Protein AF-A0A955P4F1-F1 (afdb_monomer)

Foldseek 3Di:
DDDDDDDDPVVVVVVVVVVVVVCVVVVVVVVVVVVVVVVVVVVVVVVVVVVLQVVLCVLVVNDGQDLPDFDQPCPDPDSDDTDRDSVSSVDDSVQVPQPCVVLDDCPPQVFDADSNPSHGPGHNDPPDD

Secondary structure (DSSP, 8-state):
----PPPPHHHHHHHHHHHHHHHHHHHHHHHHHHHHHHHHHHHHHHHHHHHHHHHHHHHTTTPPPP--EEEE---TTS---EEEE-GGGTS-HHHHSSTTTTT--TTTSS-EE-TTT--EEE-------

pLDDT: mean 72.53, std 18.14, range [35.94, 98.12]

Structure (mmCIF, N/CA/C/O backbone):
data_AF-A0A955P4F1-F1
#
_entry.id   AF-A0A955P4F1-F1
#
loop_
_atom_site.group_PDB
_atom_site.id
_atom_site.type_symbol
_atom_site.label_atom_id
_atom_site.label_alt_id
_atom_site.label_comp_id
_atom_site.label_asym_id
_atom_site.label_entity_id
_atom_site.label_seq_id
_atom_site.pdbx_PDB_ins_code
_atom_site.Cartn_x
_atom_site.Cartn_y
_atom_site.Cartn_z
_atom_site.occupancy
_atom_site.B_iso_or_equiv
_atom_site.auth_seq_id
_atom_site.auth_comp_id
_atom_site.auth_asym_id
_atom_site.auth_atom_id
_atom_site.pdbx_PDB_model_num
ATOM 1 N N . MET A 1 1 ? -52.146 15.880 23.441 1.00 53.91 1 MET A N 1
ATOM 2 C CA . MET A 1 1 ? -50.933 16.583 23.917 1.00 53.91 1 MET A CA 1
ATOM 3 C C . MET A 1 1 ? -49.909 15.525 24.334 1.00 53.91 1 MET A C 1
ATOM 5 O O . MET A 1 1 ? -50.035 14.968 25.415 1.00 53.91 1 MET A O 1
ATOM 9 N N . GLY A 1 2 ? -48.992 15.122 23.449 1.00 62.09 2 GLY A N 1
ATOM 10 C CA . GLY A 1 2 ? -48.033 14.046 23.743 1.00 62.09 2 GLY A CA 1
ATOM 11 C C . GLY A 1 2 ? -46.845 14.562 24.558 1.00 62.09 2 GLY A C 1
ATOM 12 O O . GLY A 1 2 ? -46.200 15.522 24.140 1.00 62.09 2 GLY A O 1
ATOM 13 N N . LYS A 1 3 ? -46.556 13.951 25.715 1.00 63.12 3 LYS A N 1
ATOM 14 C CA . LYS A 1 3 ? -45.334 14.225 26.491 1.00 63.12 3 LYS A CA 1
ATOM 15 C C . LYS A 1 3 ? -44.123 13.867 25.629 1.00 63.12 3 LYS A C 1
ATOM 17 O O . LYS A 1 3 ? -43.931 12.704 25.291 1.00 63.12 3 LYS A O 1
ATOM 22 N N . LYS A 1 4 ? -43.313 14.866 25.276 1.00 68.75 4 LYS A N 1
ATOM 23 C CA . LYS A 1 4 ? -41.996 14.636 24.678 1.00 68.75 4 LYS A CA 1
ATOM 24 C C . LYS A 1 4 ? -41.094 14.052 25.768 1.00 68.75 4 LYS A C 1
ATOM 26 O O . LYS A 1 4 ? -40.836 14.722 26.764 1.00 68.75 4 LYS A O 1
ATOM 31 N N . SER A 1 5 ? -40.680 12.798 25.602 1.00 75.12 5 SER A N 1
ATOM 32 C CA . SER A 1 5 ? -39.620 12.190 26.409 1.00 75.12 5 SER A CA 1
ATOM 33 C C . SER A 1 5 ? -38.289 12.825 26.006 1.00 75.12 5 SER A C 1
ATOM 35 O O . SER A 1 5 ? -37.977 12.872 24.816 1.00 75.12 5 SER A O 1
ATOM 37 N N . GLY A 1 6 ? -37.551 13.371 26.970 1.00 78.44 6 GLY A N 1
ATOM 38 C CA . GLY A 1 6 ? -36.190 13.865 26.767 1.00 78.44 6 GLY A CA 1
ATOM 39 C C . GLY A 1 6 ? -35.184 12.759 27.069 1.00 78.44 6 GLY A C 1
ATOM 40 O O . GLY A 1 6 ? -35.379 12.002 28.015 1.00 78.44 6 GLY A O 1
ATOM 41 N N . PHE A 1 7 ? -34.124 12.671 26.267 1.00 79.56 7 PHE A N 1
ATOM 42 C CA . PHE A 1 7 ? -33.029 11.725 26.480 1.00 79.56 7 PHE A CA 1
ATOM 43 C C . PHE A 1 7 ? -32.275 12.086 27.764 1.00 79.56 7 PHE A C 1
ATOM 45 O O . PHE A 1 7 ? -31.988 13.266 28.000 1.00 79.56 7 PHE A O 1
ATOM 52 N N . THR A 1 8 ? -31.955 11.104 28.602 1.00 90.31 8 THR A N 1
ATOM 53 C CA . THR A 1 8 ? -31.184 11.367 29.820 1.00 90.31 8 THR A CA 1
ATOM 54 C C . THR A 1 8 ? -29.687 11.438 29.500 1.00 90.31 8 THR A C 1
ATOM 56 O O . THR A 1 8 ? -29.175 10.735 28.629 1.00 90.31 8 THR A O 1
ATOM 59 N N . LEU A 1 9 ? -28.945 12.281 30.225 1.00 90.88 9 LEU A N 1
ATOM 60 C CA . LEU A 1 9 ? -27.484 12.361 30.082 1.00 90.88 9 LEU A CA 1
ATOM 61 C C . LEU A 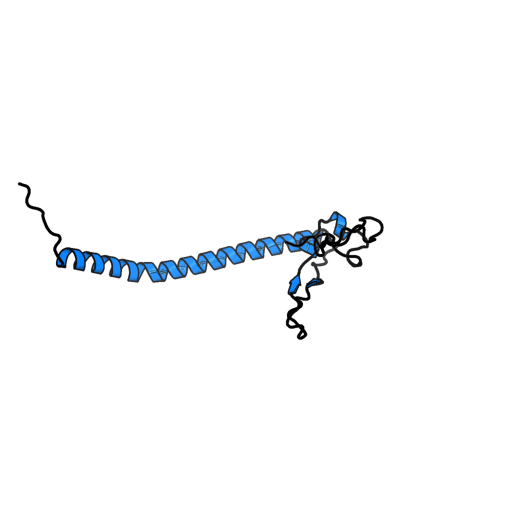1 9 ? -26.801 11.023 30.400 1.00 90.88 9 LEU A C 1
ATOM 63 O O . LEU A 1 9 ? -25.785 10.697 29.795 1.00 90.88 9 LEU A O 1
ATOM 67 N N . ILE A 1 10 ? -27.367 10.241 31.324 1.00 93.31 10 ILE A N 1
ATOM 68 C CA . ILE A 1 10 ? -26.812 8.946 31.722 1.00 93.31 10 ILE A CA 1
ATOM 69 C C . ILE A 1 10 ? -26.986 7.880 30.636 1.00 93.31 10 ILE A C 1
ATOM 71 O O . ILE A 1 10 ? -26.064 7.098 30.415 1.00 93.31 10 ILE A O 1
ATOM 75 N N . GLU A 1 11 ? -28.108 7.887 29.908 1.00 91.50 11 GLU A N 1
ATOM 76 C CA . GLU A 1 11 ? -28.293 7.010 28.746 1.00 91.50 11 GLU A CA 1
ATOM 77 C C . GLU A 1 11 ? -27.229 7.294 27.686 1.00 91.50 11 GLU A C 1
ATOM 79 O O . GLU A 1 11 ? -26.610 6.366 27.170 1.00 91.50 11 GLU A O 1
ATOM 84 N N . LEU A 1 12 ? -26.941 8.570 27.412 1.00 92.12 12 LEU A N 1
ATOM 85 C CA . LEU A 1 12 ? -25.903 8.930 26.447 1.00 92.12 12 LEU A CA 1
ATOM 86 C C . LEU A 1 12 ? -24.501 8.546 26.944 1.00 92.12 12 LEU A C 1
ATOM 88 O O . LEU A 1 12 ? -23.682 8.056 26.166 1.00 92.12 12 LEU A O 1
ATOM 92 N N . LEU A 1 13 ? -24.235 8.730 28.2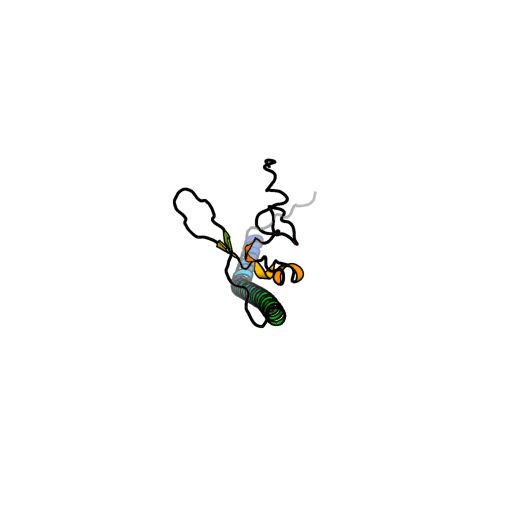40 1.00 94.50 13 LEU A N 1
ATOM 93 C CA . LEU A 1 13 ? -22.947 8.428 28.865 1.00 94.50 13 LEU A CA 1
ATOM 94 C C . LEU A 1 13 ? -22.594 6.934 28.781 1.00 94.50 13 LEU A C 1
ATOM 96 O O . LEU A 1 13 ? -21.462 6.575 28.461 1.00 94.50 13 LEU A O 1
ATOM 100 N N . ILE A 1 14 ? -23.559 6.054 29.051 1.00 95.00 14 ILE A N 1
ATOM 101 C CA . ILE A 1 14 ? -23.326 4.604 29.007 1.00 95.00 14 ILE A CA 1
ATOM 102 C C . ILE A 1 14 ? -23.065 4.149 27.566 1.00 95.00 14 ILE A C 1
ATOM 104 O O . ILE A 1 14 ? -22.199 3.306 27.331 1.00 95.00 14 ILE A O 1
ATOM 108 N N . VAL A 1 15 ? -23.748 4.747 26.587 1.00 95.44 15 VAL A N 1
ATOM 109 C CA . VAL A 1 15 ? -23.557 4.419 25.168 1.00 95.44 15 VAL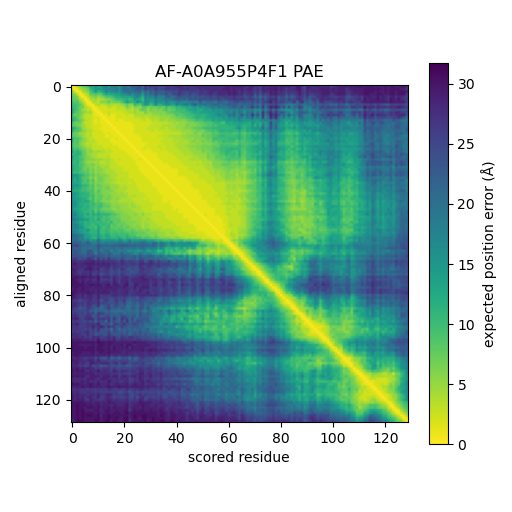 A CA 1
ATOM 110 C C . VAL A 1 15 ? -22.138 4.749 24.708 1.00 95.44 15 VAL A C 1
ATOM 112 O O . VAL A 1 15 ? -21.471 3.890 24.128 1.00 95.44 15 VAL A O 1
ATOM 115 N N . ILE A 1 16 ? -21.638 5.953 25.005 1.00 96.81 16 ILE A N 1
ATOM 116 C CA . ILE A 1 16 ? -20.264 6.318 24.630 1.00 96.81 16 ILE A CA 1
ATOM 117 C C . ILE A 1 16 ? -19.231 5.456 25.364 1.00 96.81 16 ILE A C 1
ATOM 119 O O . ILE A 1 16 ? -18.231 5.075 24.761 1.00 96.81 16 ILE A O 1
ATOM 123 N N . ALA A 1 17 ? -19.490 5.079 26.622 1.00 97.00 17 ALA A N 1
ATOM 124 C CA . ALA A 1 17 ? -18.597 4.208 27.380 1.00 97.00 17 ALA A CA 1
ATOM 125 C C . ALA A 1 17 ? -18.441 2.837 26.704 1.00 97.00 17 ALA A C 1
ATOM 127 O O . ALA A 1 17 ? -17.321 2.357 26.531 1.00 97.00 17 ALA A O 1
ATOM 128 N N . ILE A 1 18 ? -19.544 2.236 26.249 1.00 97.06 18 ILE A N 1
ATOM 129 C CA . ILE A 1 18 ? -19.513 0.942 25.555 1.00 97.06 18 ILE A CA 1
ATOM 130 C C . ILE A 1 18 ? -18.802 1.063 24.199 1.00 97.06 18 ILE A C 1
ATOM 132 O O . ILE A 1 18 ? -17.957 0.226 23.883 1.00 97.06 18 ILE A O 1
ATOM 136 N N . ILE A 1 19 ? -19.073 2.117 23.417 1.00 97.44 19 ILE A N 1
ATOM 137 C CA . ILE A 1 19 ? -18.401 2.346 22.123 1.00 97.44 19 ILE A CA 1
ATOM 138 C C . ILE A 1 19 ? -16.881 2.448 22.306 1.00 97.44 19 ILE A C 1
ATOM 140 O O . ILE A 1 19 ? -16.128 1.838 21.546 1.00 97.44 19 ILE A O 1
ATOM 144 N N . LEU A 1 20 ? -16.419 3.172 23.329 1.00 97.81 20 LEU A N 1
ATOM 145 C CA . LEU A 1 20 ? -14.989 3.325 23.604 1.00 97.81 20 LEU A CA 1
ATOM 146 C C . LEU A 1 20 ? -14.321 1.997 23.984 1.00 97.81 20 LEU A C 1
ATOM 148 O O . LEU A 1 20 ? -13.208 1.737 23.529 1.00 97.81 20 LEU A O 1
ATOM 152 N N . ILE A 1 21 ? -15.000 1.132 24.745 1.00 97.50 21 ILE A N 1
ATOM 153 C CA . ILE A 1 21 ? -14.493 -0.211 25.076 1.00 97.50 21 ILE A CA 1
ATOM 154 C C . ILE A 1 21 ? -14.341 -1.058 23.806 1.00 97.50 21 ILE A C 1
ATOM 156 O O . ILE A 1 21 ? -13.311 -1.705 23.613 1.00 97.50 21 ILE A O 1
ATOM 160 N N . LEU A 1 22 ? -15.335 -1.025 22.912 1.00 98.12 22 LEU A N 1
ATOM 161 C CA . LEU A 1 22 ? -15.275 -1.763 21.648 1.00 98.12 22 LEU A CA 1
ATOM 162 C C . LEU A 1 22 ? -14.133 -1.264 20.755 1.00 98.12 22 LEU A C 1
ATOM 164 O O . LEU A 1 22 ? -13.372 -2.075 20.228 1.00 98.12 22 LEU A O 1
ATOM 168 N N . ILE A 1 23 ? -13.970 0.057 20.620 1.00 98.00 23 ILE A N 1
ATOM 169 C CA . ILE A 1 23 ? -12.885 0.653 19.826 1.00 98.00 23 ILE A CA 1
ATOM 170 C C . ILE A 1 23 ? -11.519 0.307 20.422 1.00 98.00 23 ILE A C 1
ATOM 172 O O . ILE A 1 23 ? -10.610 -0.027 19.667 1.00 98.00 23 ILE A O 1
ATOM 176 N N . ALA A 1 24 ? -11.368 0.336 21.749 1.00 97.25 24 ALA A N 1
ATOM 177 C CA . ALA A 1 24 ? -10.100 0.022 22.406 1.00 97.25 24 ALA A CA 1
ATOM 178 C C . ALA A 1 24 ? -9.578 -1.383 22.052 1.00 97.25 24 ALA A C 1
ATOM 180 O O . ALA A 1 24 ? -8.370 -1.567 21.914 1.00 97.25 24 ALA A O 1
ATOM 181 N N . ILE A 1 25 ? -10.476 -2.356 21.855 1.00 97.31 25 ILE A N 1
ATOM 182 C CA . ILE A 1 25 ? -10.120 -3.730 21.467 1.00 97.31 25 ILE A CA 1
ATOM 183 C C . ILE A 1 25 ? -10.012 -3.868 19.941 1.00 97.31 25 ILE A C 1
ATOM 185 O O . ILE A 1 25 ? -9.105 -4.525 19.433 1.00 97.31 25 ILE A O 1
ATOM 189 N N . ALA A 1 26 ? -10.926 -3.247 19.192 1.00 97.69 26 ALA A N 1
ATOM 190 C CA . ALA A 1 26 ? -11.004 -3.408 17.742 1.00 97.69 26 ALA A CA 1
ATOM 191 C C . ALA A 1 26 ? -9.897 -2.655 16.988 1.00 97.69 26 ALA A C 1
ATOM 193 O O . ALA A 1 26 ? -9.359 -3.169 16.007 1.00 97.69 26 ALA A O 1
ATOM 194 N N . LEU A 1 27 ? -9.545 -1.448 17.434 1.00 97.06 27 LEU A N 1
ATOM 195 C CA . LEU A 1 27 ? -8.603 -0.570 16.746 1.00 97.06 27 LEU A CA 1
ATOM 196 C C . LEU A 1 27 ? -7.186 -1.156 16.595 1.00 97.06 27 LEU A C 1
ATOM 198 O O . LEU A 1 27 ? -6.683 -1.116 15.472 1.00 97.06 27 LEU A O 1
ATOM 202 N N . PRO A 1 28 ? -6.529 -1.722 17.631 1.00 95.00 28 PRO A N 1
ATOM 203 C CA . PRO A 1 28 ? -5.184 -2.277 17.460 1.00 95.00 28 PRO A CA 1
ATOM 204 C C . PRO A 1 28 ? -5.163 -3.424 16.441 1.00 95.00 28 PRO A C 1
ATOM 206 O O . PRO A 1 28 ? -4.319 -3.433 15.545 1.00 95.00 28 PRO A O 1
ATOM 209 N N . ASN A 1 29 ? -6.145 -4.329 16.506 1.00 97.56 29 ASN A N 1
ATOM 210 C CA . ASN A 1 29 ? -6.275 -5.432 15.554 1.00 97.56 29 ASN A CA 1
ATOM 211 C C . ASN A 1 29 ? -6.560 -4.930 14.126 1.00 97.56 29 ASN A C 1
ATOM 213 O O . ASN A 1 29 ? -6.002 -5.439 13.156 1.00 97.56 29 ASN A O 1
ATOM 217 N N . PHE A 1 30 ? -7.392 -3.895 13.983 1.00 96.94 30 PHE A N 1
ATOM 218 C CA . PHE A 1 30 ? -7.677 -3.280 12.687 1.00 96.94 30 PHE A CA 1
ATOM 219 C C . PHE A 1 30 ? -6.430 -2.646 12.052 1.00 96.94 30 PHE A C 1
ATOM 221 O O . PHE A 1 30 ? -6.192 -2.814 10.855 1.00 96.94 30 PHE A O 1
ATOM 228 N N . LEU A 1 31 ? -5.613 -1.945 12.843 1.00 97.50 31 LEU A N 1
ATOM 229 C CA . LEU A 1 31 ? -4.368 -1.343 12.359 1.00 97.50 31 LEU A CA 1
ATOM 230 C C . LEU A 1 31 ? -3.370 -2.409 11.898 1.00 97.50 31 LEU A C 1
ATOM 232 O O . LEU A 1 31 ? -2.765 -2.262 10.834 1.00 97.50 31 LEU A O 1
ATOM 236 N N . GLU A 1 32 ? -3.238 -3.500 12.651 1.00 97.12 32 GLU A N 1
ATOM 237 C CA . GLU A 1 32 ? -2.379 -4.620 12.270 1.00 97.12 32 GLU A CA 1
ATOM 238 C C . GLU A 1 32 ? -2.866 -5.297 10.981 1.00 97.12 32 GLU A C 1
ATOM 240 O O . GLU A 1 32 ? -2.078 -5.517 10.058 1.00 97.12 32 GLU A O 1
ATOM 245 N N . ALA A 1 33 ? -4.170 -5.565 10.871 1.00 97.19 33 ALA A N 1
ATOM 246 C CA . ALA A 1 33 ? -4.769 -6.137 9.668 1.00 97.19 33 ALA A CA 1
ATOM 247 C C . ALA A 1 33 ? -4.545 -5.245 8.437 1.00 97.19 33 ALA A C 1
ATOM 249 O O . ALA A 1 33 ? -4.198 -5.745 7.365 1.00 97.19 33 ALA A O 1
ATOM 250 N N . ARG A 1 34 ? -4.670 -3.921 8.593 1.00 97.56 34 ARG A N 1
ATOM 251 C CA . ARG A 1 34 ? -4.398 -2.955 7.522 1.00 97.56 34 ARG A CA 1
ATOM 252 C C . ARG A 1 34 ? -2.938 -2.993 7.078 1.00 97.56 34 ARG A C 1
ATOM 254 O O . ARG A 1 34 ? -2.682 -3.027 5.878 1.00 97.56 34 ARG A O 1
ATOM 261 N N . LEU A 1 35 ? -1.990 -3.016 8.017 1.00 97.88 35 LEU A N 1
ATOM 262 C CA . LEU A 1 35 ? -0.566 -3.122 7.684 1.00 97.88 35 LEU A CA 1
ATOM 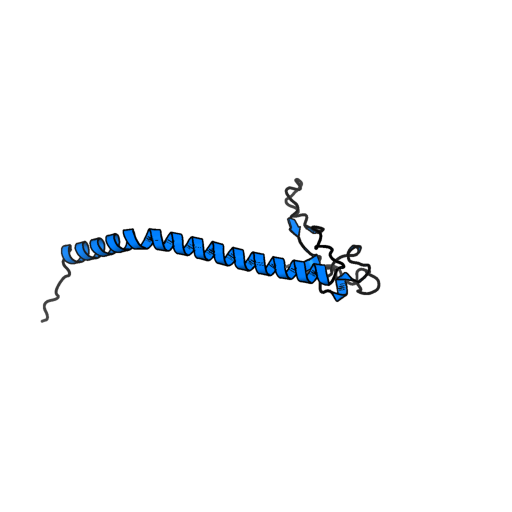263 C C . LEU A 1 35 ? -0.259 -4.434 6.957 1.00 97.88 35 LEU A C 1
ATOM 265 O O . LEU A 1 35 ? 0.420 -4.413 5.933 1.00 97.88 35 LEU A O 1
ATOM 269 N N . ARG A 1 36 ? -0.802 -5.560 7.435 1.00 97.19 36 ARG A N 1
ATOM 270 C CA . ARG A 1 36 ? -0.660 -6.864 6.769 1.00 97.19 36 ARG A CA 1
ATOM 271 C C . ARG A 1 36 ? -1.211 -6.823 5.343 1.00 97.19 36 ARG A C 1
ATOM 273 O O . ARG A 1 36 ? -0.518 -7.259 4.432 1.00 97.19 36 ARG A O 1
ATOM 280 N N . ALA A 1 37 ? -2.390 -6.236 5.136 1.00 97.12 37 ALA A N 1
ATOM 281 C CA . ALA A 1 37 ? -2.979 -6.080 3.806 1.00 97.12 37 ALA A CA 1
ATOM 282 C C . ALA A 1 37 ? -2.086 -5.250 2.868 1.00 97.12 37 ALA A C 1
ATOM 284 O O . ALA A 1 37 ? -1.843 -5.663 1.737 1.00 97.12 37 ALA A O 1
ATOM 285 N N . THR A 1 38 ? -1.539 -4.126 3.344 1.00 97.62 38 THR A N 1
ATOM 286 C CA . THR A 1 38 ? -0.596 -3.304 2.567 1.00 97.62 38 THR A CA 1
ATOM 287 C C . THR A 1 38 ? 0.674 -4.075 2.211 1.00 97.62 38 THR A C 1
ATOM 289 O O . THR A 1 38 ? 1.119 -4.028 1.067 1.00 97.62 38 THR A O 1
ATOM 292 N N . VAL A 1 39 ? 1.244 -4.828 3.154 1.00 97.56 39 VAL A N 1
ATOM 293 C CA . VAL A 1 39 ? 2.428 -5.662 2.898 1.00 97.56 39 VAL A CA 1
ATOM 294 C C . VAL A 1 39 ? 2.121 -6.730 1.847 1.00 97.56 39 VAL A C 1
ATOM 296 O O . VAL A 1 39 ? 2.896 -6.896 0.909 1.00 97.56 39 VAL A O 1
ATOM 299 N N . THR A 1 40 ? 0.988 -7.425 1.961 1.00 97.44 40 THR A N 1
ATOM 300 C CA . THR A 1 40 ? 0.559 -8.433 0.981 1.00 97.44 40 THR A CA 1
ATOM 301 C C . THR A 1 40 ? 0.339 -7.827 -0.404 1.00 97.44 40 THR A C 1
ATOM 303 O O . THR A 1 40 ? 0.756 -8.422 -1.396 1.00 97.44 40 THR A O 1
ATOM 306 N N . GLN A 1 41 ? -0.263 -6.639 -0.483 1.00 96.62 41 GLN A N 1
ATOM 307 C CA . GLN A 1 41 ? -0.447 -5.927 -1.745 1.00 96.62 41 GLN A CA 1
ATOM 308 C C . GLN A 1 41 ? 0.901 -5.616 -2.407 1.00 96.62 41 GLN A C 1
ATOM 310 O O . GLN A 1 41 ? 1.121 -6.000 -3.553 1.00 96.62 41 GLN A O 1
ATOM 315 N N . VAL A 1 42 ? 1.829 -4.996 -1.674 1.00 95.31 42 VAL A N 1
ATOM 316 C CA . VAL A 1 42 ? 3.159 -4.655 -2.204 1.00 95.31 42 VAL A CA 1
ATOM 317 C C . VAL A 1 42 ? 3.933 -5.914 -2.608 1.00 95.31 42 VAL A C 1
ATOM 319 O O . VAL A 1 42 ? 4.598 -5.930 -3.639 1.00 95.31 42 VAL A O 1
ATOM 322 N N . GLN A 1 43 ? 3.822 -7.005 -1.846 1.00 95.75 43 GLN A N 1
ATOM 323 C CA . GLN A 1 43 ? 4.423 -8.288 -2.229 1.00 95.75 43 GLN A CA 1
ATOM 324 C C . GLN A 1 43 ? 3.863 -8.824 -3.554 1.00 95.75 43 GLN A C 1
ATOM 326 O O . GLN A 1 43 ? 4.626 -9.350 -4.368 1.00 95.75 43 GLN A O 1
ATOM 331 N N . ALA A 1 44 ? 2.555 -8.690 -3.789 1.00 94.50 44 ALA A N 1
ATOM 332 C CA . ALA A 1 44 ? 1.937 -9.079 -5.053 1.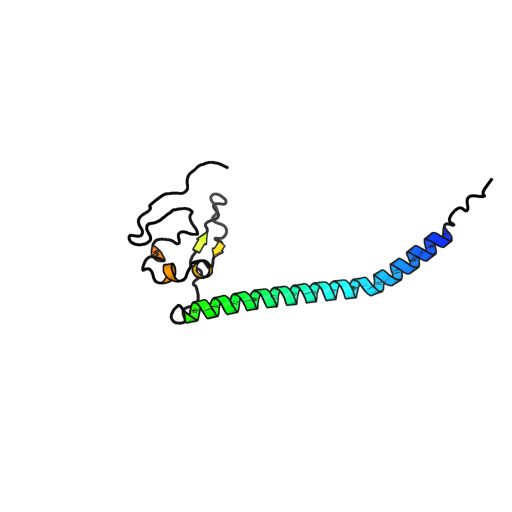00 94.50 44 ALA A CA 1
ATOM 333 C C . ALA A 1 44 ? 2.408 -8.184 -6.210 1.00 94.50 44 ALA A C 1
ATOM 335 O O . ALA A 1 44 ? 2.766 -8.699 -7.266 1.00 94.50 44 ALA A O 1
ATOM 336 N N . GLU A 1 45 ? 2.487 -6.869 -5.996 1.00 92.19 45 GLU A N 1
ATOM 337 C CA . GLU A 1 45 ? 3.004 -5.913 -6.984 1.00 92.19 45 GLU A CA 1
ATOM 338 C C . GLU A 1 45 ? 4.463 -6.219 -7.366 1.00 92.19 45 GLU A C 1
ATOM 340 O O . GLU A 1 45 ? 4.787 -6.299 -8.551 1.00 92.19 45 GLU A O 1
ATOM 345 N N . ILE A 1 46 ? 5.333 -6.494 -6.386 1.00 91.19 46 ILE A N 1
ATOM 346 C CA . ILE A 1 46 ? 6.731 -6.889 -6.636 1.00 91.19 46 ILE A CA 1
ATOM 347 C C . ILE A 1 46 ? 6.798 -8.198 -7.429 1.00 91.19 46 ILE A C 1
ATOM 349 O O . ILE A 1 46 ? 7.602 -8.311 -8.354 1.00 91.19 46 ILE A O 1
ATOM 353 N N . ARG A 1 47 ? 5.955 -9.186 -7.102 1.00 91.12 47 ARG A N 1
ATOM 354 C CA . ARG A 1 47 ? 5.883 -10.443 -7.863 1.00 91.12 47 ARG A CA 1
ATOM 355 C C . ARG A 1 47 ? 5.488 -10.188 -9.319 1.00 91.12 47 ARG A C 1
ATOM 357 O O . ARG A 1 47 ? 6.096 -10.781 -10.204 1.00 91.12 47 ARG A O 1
ATOM 364 N N . THR A 1 48 ? 4.524 -9.305 -9.570 1.00 89.00 48 THR A N 1
ATOM 365 C CA . THR A 1 48 ? 4.125 -8.911 -10.931 1.00 89.00 48 THR A CA 1
ATOM 366 C C . THR A 1 48 ? 5.288 -8.280 -11.697 1.00 89.00 48 THR A C 1
ATOM 368 O O . THR A 1 48 ? 5.536 -8.657 -12.840 1.00 89.00 48 THR A O 1
ATOM 371 N N . VAL A 1 49 ? 6.052 -7.383 -11.063 1.00 86.06 49 VAL A N 1
ATOM 372 C CA . VAL A 1 49 ? 7.263 -6.806 -11.673 1.00 86.06 49 VAL A CA 1
ATOM 373 C C . VAL A 1 49 ? 8.315 -7.885 -11.941 1.00 86.06 49 VAL A C 1
ATOM 375 O O . VAL A 1 49 ? 8.909 -7.895 -13.013 1.00 86.06 49 VAL A O 1
ATOM 378 N N . GLY A 1 50 ? 8.522 -8.822 -11.013 1.00 85.81 50 GLY A N 1
ATOM 379 C CA . GLY A 1 50 ? 9.441 -9.951 -11.196 1.00 85.81 50 GLY A CA 1
ATOM 380 C C . GLY A 1 50 ? 9.091 -10.805 -12.416 1.00 85.81 50 GLY A C 1
ATOM 381 O O . GLY A 1 50 ? 9.964 -11.087 -13.228 1.00 85.81 50 GLY A O 1
ATOM 382 N N . ILE A 1 51 ? 7.808 -11.127 -12.602 1.00 88.19 51 ILE A N 1
ATOM 383 C CA . ILE A 1 51 ? 7.323 -11.854 -13.787 1.00 88.19 51 ILE A CA 1
ATOM 384 C C . ILE A 1 51 ? 7.586 -11.050 -15.068 1.00 88.19 51 ILE A C 1
ATOM 386 O O . ILE A 1 51 ? 8.030 -11.615 -16.064 1.00 88.19 51 ILE A O 1
ATOM 390 N N . ALA A 1 52 ? 7.359 -9.734 -15.049 1.00 82.44 52 ALA A N 1
ATOM 391 C CA . ALA A 1 52 ? 7.654 -8.877 -16.197 1.00 82.44 52 ALA A CA 1
ATOM 392 C C . ALA A 1 52 ? 9.157 -8.859 -16.535 1.00 82.44 52 ALA A C 1
ATOM 394 O O . ALA A 1 52 ? 9.527 -8.922 -17.706 1.00 82.44 52 ALA A O 1
ATOM 395 N N . LEU A 1 53 ? 10.028 -8.830 -15.520 1.00 82.31 53 LEU A N 1
ATOM 396 C CA . LEU A 1 53 ? 11.481 -8.915 -15.695 1.00 82.31 53 LEU A CA 1
ATOM 397 C C . LEU A 1 53 ? 11.922 -10.274 -16.248 1.00 82.31 53 LEU A C 1
ATOM 399 O O . LEU A 1 53 ? 12.798 -10.319 -17.109 1.00 82.31 53 LEU A O 1
ATOM 403 N N . GLU A 1 54 ? 11.333 -11.369 -15.767 1.00 83.75 54 GLU A N 1
ATOM 404 C CA . GLU A 1 54 ? 11.605 -12.717 -16.277 1.00 83.75 54 GLU A CA 1
ATOM 405 C C . GLU A 1 54 ? 11.157 -12.860 -17.734 1.00 83.75 54 GLU A C 1
ATOM 407 O O . GLU A 1 54 ? 11.931 -13.354 -18.552 1.00 83.75 54 GLU A O 1
ATOM 412 N N . SER A 1 55 ? 9.963 -12.365 -18.080 1.00 82.12 55 SER A N 1
ATOM 413 C CA . SER A 1 55 ? 9.477 -12.333 -19.467 1.00 82.12 55 SER A CA 1
ATOM 414 C C . SER A 1 55 ? 10.444 -11.568 -20.368 1.00 82.12 55 SER A C 1
ATOM 416 O O . SER A 1 55 ? 10.890 -12.099 -21.379 1.00 82.12 55 SER A O 1
ATOM 418 N N . TYR A 1 56 ? 10.853 -10.367 -19.948 1.00 74.19 56 TYR A N 1
ATOM 419 C CA . TYR A 1 56 ? 11.837 -9.570 -20.675 1.00 74.19 56 TYR A CA 1
ATOM 420 C C . TYR A 1 56 ? 13.156 -10.331 -20.869 1.00 74.19 56 TYR A C 1
ATOM 422 O O . TYR A 1 56 ? 13.733 -10.325 -21.953 1.00 74.19 56 TYR A O 1
ATOM 430 N N . ALA A 1 57 ? 13.656 -10.994 -19.823 1.00 77.38 57 ALA A N 1
ATOM 431 C CA . ALA A 1 57 ? 14.918 -11.722 -19.892 1.00 77.38 57 ALA A CA 1
ATOM 432 C C . ALA A 1 57 ? 14.839 -12.936 -20.834 1.00 77.38 57 ALA A C 1
ATOM 434 O O . ALA A 1 57 ? 15.831 -13.251 -21.493 1.00 77.38 57 ALA A O 1
ATOM 435 N N . VAL A 1 58 ? 13.690 -13.614 -20.918 1.00 81.94 58 VAL A N 1
ATOM 436 C CA . VAL A 1 58 ? 13.466 -14.698 -21.891 1.00 81.94 58 VAL A CA 1
ATOM 437 C C . VAL A 1 58 ? 13.545 -14.161 -23.318 1.00 81.94 58 VAL A C 1
ATOM 439 O O . VAL A 1 58 ? 14.252 -14.744 -24.142 1.00 81.94 58 VAL A O 1
ATOM 442 N N . ASP A 1 59 ? 12.906 -13.023 -23.579 1.00 76.44 59 ASP A N 1
ATOM 443 C CA . ASP A 1 59 ? 12.901 -12.393 -24.902 1.00 76.44 59 ASP A CA 1
ATOM 444 C C . ASP A 1 59 ? 14.283 -11.814 -25.265 1.00 76.44 59 ASP A C 1
ATOM 446 O O . ASP A 1 59 ? 14.720 -11.864 -26.414 1.00 76.44 59 ASP A O 1
ATOM 450 N N . TRP A 1 60 ? 15.027 -11.311 -24.273 1.00 68.25 60 TRP A N 1
ATOM 451 C CA . TRP A 1 60 ? 16.275 -10.569 -24.465 1.00 68.25 60 TRP A CA 1
ATOM 452 C C . TRP A 1 60 ? 17.530 -11.328 -24.003 1.00 68.25 60 TRP A C 1
ATOM 454 O O . TRP A 1 60 ? 18.345 -10.813 -23.234 1.00 68.25 60 TRP A O 1
ATOM 464 N N . LYS A 1 61 ? 17.717 -12.570 -24.475 1.00 76.69 61 LYS A N 1
ATOM 465 C CA . LYS A 1 61 ? 18.943 -13.388 -24.265 1.00 76.69 61 LYS A CA 1
ATOM 466 C C . LYS A 1 61 ? 19.458 -13.399 -22.811 1.00 76.69 61 LYS A C 1
ATOM 468 O O . LYS A 1 61 ? 20.663 -13.325 -22.569 1.00 76.69 61 LYS A O 1
ATOM 473 N N . SER A 1 62 ? 18.548 -13.485 -21.844 1.00 68.31 62 SER A N 1
ATOM 474 C CA . SER A 1 62 ? 18.824 -13.490 -20.399 1.00 68.31 62 SER A CA 1
ATOM 475 C C . SER A 1 62 ? 19.469 -12.216 -19.841 1.00 68.31 62 SER A C 1
ATOM 477 O O . SER A 1 62 ? 19.997 -12.231 -18.727 1.00 68.31 62 SER A O 1
ATOM 479 N N . ALA A 1 63 ? 19.423 -11.104 -20.572 1.00 65.81 63 ALA A N 1
ATOM 480 C CA . ALA A 1 63 ? 19.806 -9.806 -20.042 1.00 65.81 63 ALA A CA 1
ATOM 481 C C . ALA A 1 63 ? 18.597 -9.144 -19.369 1.00 65.81 63 ALA A C 1
ATOM 483 O O . ALA A 1 63 ? 17.518 -9.048 -19.945 1.00 65.81 63 ALA A O 1
ATOM 484 N N . TYR A 1 64 ? 18.788 -8.685 -18.134 1.00 68.25 64 TYR A N 1
ATOM 485 C CA . TYR A 1 64 ? 17.793 -7.893 -17.418 1.00 68.25 64 TYR A CA 1
ATOM 486 C C . TYR A 1 64 ? 17.807 -6.445 -17.919 1.00 68.25 64 TYR A C 1
ATOM 488 O O . TYR A 1 64 ? 18.861 -5.949 -18.331 1.00 68.25 64 TYR A O 1
ATOM 496 N N . PRO A 1 65 ? 16.666 -5.739 -17.870 1.00 65.06 65 PRO A N 1
ATOM 497 C CA . PRO A 1 65 ? 16.599 -4.358 -18.314 1.00 65.06 65 PRO A CA 1
ATOM 498 C C . PRO A 1 65 ? 17.547 -3.494 -17.477 1.00 65.06 65 PRO A C 1
ATOM 500 O O . PRO A 1 65 ? 17.515 -3.496 -16.245 1.00 65.06 65 PRO A O 1
ATOM 503 N N . HIS A 1 66 ? 18.425 -2.762 -18.158 1.00 61.75 66 HIS A N 1
ATOM 504 C CA . HIS A 1 66 ? 19.386 -1.878 -17.511 1.00 61.75 66 HIS A CA 1
ATOM 505 C C . HIS A 1 66 ? 18.709 -0.571 -17.067 1.00 61.75 66 HIS A C 1
ATOM 507 O O . HIS A 1 66 ? 17.854 -0.026 -17.764 1.00 61.75 66 HIS A O 1
ATOM 513 N N . LEU A 1 67 ? 19.134 -0.026 -15.920 1.00 57.88 67 LEU A N 1
ATOM 514 C CA . LEU A 1 67 ? 18.766 1.313 -15.431 1.00 57.88 67 LEU A CA 1
ATOM 515 C C 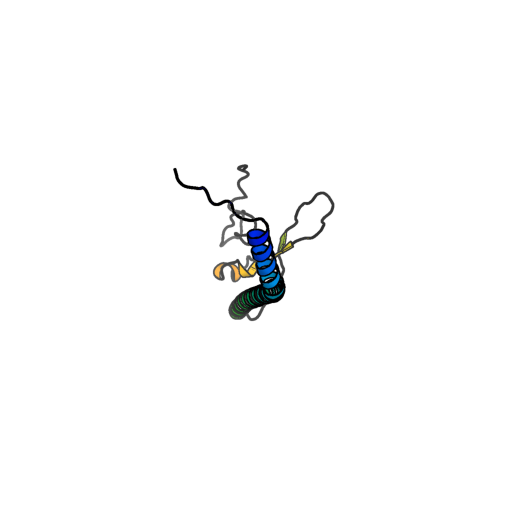. LEU A 1 67 ? 19.421 2.408 -16.294 1.00 57.88 67 LEU A C 1
ATOM 517 O O . LEU A 1 67 ? 20.320 3.118 -15.849 1.00 57.88 67 LEU A O 1
ATOM 521 N N . ALA A 1 68 ? 19.025 2.516 -17.551 1.00 55.47 68 ALA A N 1
ATOM 522 C CA . ALA A 1 68 ? 19.698 3.340 -18.565 1.00 55.47 68 ALA A CA 1
ATOM 523 C C . ALA A 1 68 ? 18.873 4.553 -19.047 1.00 55.47 68 ALA A C 1
ATOM 525 O O . ALA A 1 68 ? 19.122 5.106 -20.112 1.00 55.47 68 ALA A O 1
ATOM 526 N N . GLY A 1 69 ? 17.962 5.049 -18.208 1.00 54.41 69 GLY A N 1
ATOM 527 C CA . GLY A 1 69 ? 17.355 6.368 -18.385 1.00 54.41 69 GLY A CA 1
ATOM 528 C C . GLY A 1 69 ? 17.571 7.231 -17.150 1.00 54.41 69 GLY A C 1
ATOM 529 O O . GLY A 1 69 ? 16.931 6.988 -16.133 1.00 54.41 69 GLY A O 1
ATOM 530 N N . LYS A 1 70 ? 18.456 8.234 -17.222 1.00 51.88 70 LYS A N 1
ATOM 531 C CA . LYS A 1 70 ? 18.523 9.317 -16.229 1.00 51.88 70 LYS A CA 1
ATOM 532 C C . LYS A 1 70 ? 17.589 10.429 -16.697 1.00 51.88 70 LYS A C 1
ATOM 534 O O . LYS A 1 70 ? 17.978 11.207 -17.566 1.00 51.88 70 LYS A O 1
ATOM 539 N N . ILE A 1 71 ? 16.401 10.557 -16.107 1.00 56.97 71 ILE A N 1
ATOM 540 C CA . ILE A 1 71 ? 15.650 11.809 -16.257 1.00 56.97 71 ILE A CA 1
ATOM 541 C C . ILE A 1 71 ? 16.360 12.859 -15.411 1.00 56.97 71 ILE A C 1
ATOM 543 O O . ILE A 1 71 ? 16.450 12.745 -14.185 1.00 56.97 71 ILE A O 1
ATOM 547 N N . VAL A 1 72 ? 16.894 13.880 -16.076 1.00 58.12 72 VAL A N 1
ATOM 548 C CA . VAL A 1 72 ? 17.372 15.087 -15.410 1.00 58.12 72 VAL A CA 1
ATOM 549 C C . VAL A 1 72 ? 16.145 15.920 -15.066 1.00 58.12 72 VAL A C 1
ATOM 551 O O . VAL A 1 72 ? 15.628 16.663 -15.895 1.00 58.12 72 VAL A O 1
ATOM 554 N N . ILE A 1 73 ? 15.673 15.801 -13.828 1.00 59.84 73 ILE A N 1
ATOM 555 C CA . ILE A 1 73 ? 14.804 16.823 -13.248 1.00 59.84 73 ILE A CA 1
ATOM 556 C C . ILE A 1 73 ? 15.658 18.081 -13.083 1.00 59.84 73 ILE A C 1
ATOM 558 O O . ILE A 1 73 ? 16.487 18.172 -12.179 1.00 59.84 73 ILE A O 1
ATOM 562 N N . ASN A 1 74 ? 15.506 19.033 -14.007 1.00 54.41 74 ASN A N 1
ATOM 563 C CA . ASN A 1 74 ? 16.151 20.344 -13.941 1.00 54.41 74 ASN A CA 1
ATOM 564 C C . ASN A 1 74 ? 15.538 21.163 -12.791 1.00 54.41 74 ASN A C 1
ATOM 566 O O . ASN A 1 74 ? 14.757 22.087 -12.999 1.00 54.41 74 ASN A O 1
ATOM 570 N N . ALA A 1 75 ? 15.892 20.825 -11.554 1.00 54.28 75 ALA A N 1
ATOM 571 C CA . ALA A 1 75 ? 15.584 21.618 -10.371 1.00 54.28 75 ALA A CA 1
ATOM 572 C C . ALA A 1 75 ? 16.685 22.674 -10.154 1.00 54.28 75 ALA A C 1
ATOM 574 O O . ALA A 1 75 ? 17.415 22.641 -9.166 1.00 54.28 75 ALA A O 1
ATOM 575 N N . GLY A 1 76 ? 16.843 23.594 -11.112 1.00 56.12 76 GLY A N 1
ATOM 576 C CA . GLY A 1 76 ? 17.880 24.631 -11.065 1.00 56.12 76 GLY A CA 1
ATOM 577 C C . GLY A 1 76 ? 19.315 24.080 -11.036 1.00 56.12 76 GLY A C 1
ATOM 578 O O . GLY A 1 76 ? 19.549 22.879 -11.097 1.00 56.12 76 GLY A O 1
ATOM 579 N N . GLN A 1 77 ? 20.301 24.977 -10.950 1.00 55.69 77 GLN A N 1
ATOM 580 C CA . GLN A 1 77 ? 21.751 24.736 -11.123 1.00 55.69 77 GLN A CA 1
ATOM 581 C C . GLN A 1 77 ? 22.406 23.733 -10.136 1.00 55.69 77 GLN A C 1
ATOM 583 O O . GLN A 1 77 ? 23.625 23.585 -10.116 1.00 55.69 77 GLN A O 1
ATOM 588 N N . HIS A 1 78 ? 21.628 23.002 -9.338 1.00 53.56 78 HIS A N 1
ATOM 589 C CA . HIS A 1 78 ? 22.092 21.859 -8.564 1.00 53.56 78 HIS A CA 1
ATOM 590 C C . HIS A 1 78 ? 21.362 20.605 -9.047 1.00 53.56 78 HIS A C 1
ATOM 592 O O . HIS A 1 78 ? 20.245 20.331 -8.620 1.00 53.56 78 HIS A O 1
ATOM 598 N N . ASN A 1 79 ? 22.025 19.826 -9.908 1.00 57.41 79 ASN A N 1
ATOM 599 C CA . ASN A 1 79 ? 21.623 18.475 -10.314 1.00 57.41 79 ASN A CA 1
ATOM 600 C C . ASN A 1 79 ? 21.486 17.554 -9.082 1.00 57.41 79 ASN A C 1
ATOM 602 O O . ASN A 1 79 ? 22.393 16.788 -8.750 1.00 57.41 79 ASN A O 1
ATOM 606 N N . ARG A 1 80 ? 20.363 17.644 -8.369 1.00 53.50 80 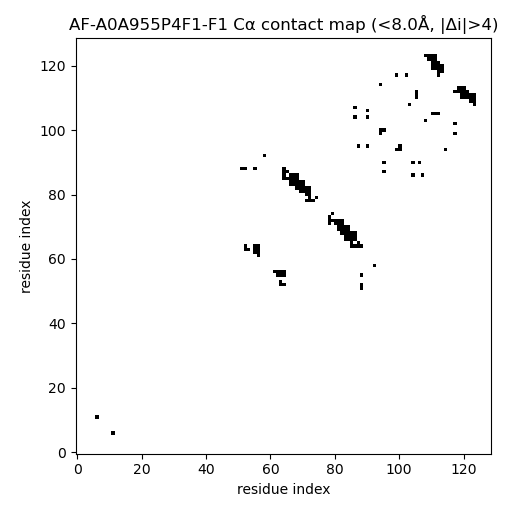ARG A N 1
ATOM 607 C CA . ARG A 1 80 ? 20.026 16.795 -7.225 1.00 53.50 80 ARG A CA 1
ATOM 608 C C . ARG A 1 80 ? 19.125 15.664 -7.700 1.00 53.50 80 ARG A C 1
ATOM 610 O O . ARG A 1 80 ? 17.915 15.813 -7.746 1.00 53.50 80 ARG A O 1
ATOM 617 N N . GLY A 1 81 ? 19.756 14.534 -8.015 1.00 52.97 81 GLY A N 1
ATOM 618 C CA . GLY A 1 81 ? 19.086 13.257 -8.257 1.00 52.97 81 GLY A CA 1
ATOM 619 C C . GLY A 1 81 ? 18.510 13.138 -9.663 1.00 52.97 81 GLY A C 1
ATOM 620 O O . GLY A 1 81 ? 17.527 13.779 -10.004 1.00 52.97 81 GLY A O 1
ATOM 621 N N . GLY A 1 82 ? 19.115 12.289 -10.490 1.00 54.69 82 GLY A N 1
ATOM 622 C CA . GLY A 1 82 ? 18.404 11.770 -11.652 1.00 54.69 82 GLY A CA 1
ATOM 623 C C . GLY A 1 82 ? 17.473 10.650 -11.203 1.00 54.69 82 GLY A C 1
ATOM 624 O O . GLY A 1 82 ? 17.875 9.822 -10.385 1.00 54.69 82 GLY A O 1
ATOM 625 N N . VAL A 1 83 ? 16.248 10.617 -11.723 1.00 56.38 83 VAL A N 1
ATOM 626 C CA . VAL A 1 83 ? 15.376 9.450 -11.547 1.00 56.38 83 VAL A CA 1
ATOM 627 C C . VAL A 1 83 ? 15.822 8.404 -12.565 1.00 56.38 83 VAL A C 1
ATOM 629 O O . VAL A 1 83 ? 15.839 8.685 -13.763 1.00 56.38 83 VAL A O 1
ATOM 632 N N . HIS A 1 84 ? 16.239 7.232 -12.080 1.00 57.06 84 HIS A N 1
ATOM 633 C CA . HIS A 1 84 ? 16.605 6.098 -12.925 1.00 57.06 84 HIS A CA 1
ATOM 634 C C . HIS A 1 84 ? 15.344 5.301 -13.265 1.00 57.06 84 HIS A C 1
ATOM 636 O O . HIS A 1 84 ? 14.742 4.704 -12.374 1.00 57.06 84 HIS A O 1
ATOM 642 N N . LEU A 1 85 ? 14.941 5.311 -14.536 1.00 60.31 85 LEU A N 1
ATOM 643 C CA . LEU A 1 85 ? 13.785 4.556 -15.023 1.00 60.31 85 LEU A CA 1
ATOM 644 C C . LEU A 1 85 ? 14.209 3.244 -15.690 1.00 60.31 85 LEU A C 1
ATOM 646 O O . LEU A 1 85 ? 15.273 3.157 -16.307 1.00 60.31 85 LEU A O 1
ATOM 650 N N . LEU A 1 86 ? 13.339 2.238 -15.597 1.00 62.25 86 LEU A N 1
ATOM 651 C CA . LEU A 1 86 ? 13.473 0.954 -16.283 1.00 62.25 86 LEU A CA 1
ATOM 652 C C . LEU A 1 86 ? 12.753 0.995 -17.644 1.00 62.25 86 LEU A C 1
ATOM 654 O O . LEU A 1 86 ? 11.754 0.314 -17.857 1.00 62.25 86 LEU A O 1
ATOM 658 N N . TYR A 1 87 ? 13.242 1.832 -18.555 1.00 58.94 87 TYR A N 1
ATOM 659 C CA . TYR A 1 87 ? 12.593 2.108 -19.845 1.00 58.94 87 TYR A CA 1
ATOM 660 C C . TYR A 1 87 ? 12.394 0.871 -20.733 1.00 58.94 87 TYR A C 1
ATOM 662 O O . TYR A 1 87 ? 11.433 0.804 -21.488 1.00 58.94 87 TYR A O 1
ATOM 670 N N . ASN A 1 88 ? 13.231 -0.157 -20.575 1.00 60.03 88 ASN A N 1
ATOM 671 C CA . ASN A 1 88 ? 13.080 -1.400 -21.329 1.00 60.03 88 ASN A CA 1
ATOM 672 C C . ASN A 1 88 ? 11.893 -2.284 -20.908 1.00 60.03 88 ASN A C 1
ATOM 674 O O . ASN A 1 88 ? 11.614 -3.251 -21.605 1.00 60.03 88 ASN A O 1
ATOM 678 N N . LEU A 1 89 ? 11.199 -2.001 -19.794 1.00 67.69 89 LEU A N 1
ATOM 679 C CA . LEU A 1 89 ? 9.937 -2.697 -19.483 1.00 67.69 89 LEU A CA 1
ATOM 680 C C . LEU A 1 89 ? 8.726 -2.057 -20.173 1.00 67.69 89 LEU A C 1
ATOM 682 O O . LEU A 1 89 ? 7.672 -2.683 -20.237 1.00 67.69 89 LEU A O 1
ATOM 686 N N . THR A 1 90 ? 8.844 -0.805 -20.622 1.00 63.53 90 THR A N 1
ATOM 687 C CA . THR A 1 90 ? 7.740 -0.058 -21.244 1.00 63.53 90 THR A CA 1
ATOM 688 C C . THR A 1 90 ? 7.827 -0.028 -22.764 1.00 63.53 90 THR A C 1
ATOM 690 O O . THR A 1 90 ? 6.834 0.287 -23.415 1.00 63.53 90 THR A O 1
ATOM 693 N N . THR A 1 91 ? 8.985 -0.363 -23.335 1.00 65.19 91 THR A N 1
ATOM 694 C CA . THR A 1 91 ? 9.162 -0.502 -24.779 1.00 65.19 91 THR A CA 1
ATOM 695 C C . THR A 1 91 ? 8.563 -1.822 -25.275 1.00 65.19 91 THR A C 1
ATOM 697 O O . THR A 1 91 ? 8.874 -2.883 -24.730 1.00 65.19 91 THR A O 1
ATOM 700 N N . PRO A 1 92 ? 7.724 -1.800 -26.326 1.00 66.31 92 PRO A N 1
ATOM 701 C CA . PRO A 1 92 ? 7.302 -3.018 -27.010 1.00 66.31 92 PRO A CA 1
ATOM 702 C C . PRO A 1 92 ? 8.508 -3.788 -27.569 1.00 66.31 92 PRO A C 1
ATOM 704 O O . PRO A 1 92 ? 9.503 -3.184 -27.985 1.00 66.31 92 PRO A O 1
ATOM 707 N N . HIS A 1 93 ? 8.416 -5.119 -27.600 1.00 65.88 93 HIS A N 1
ATOM 708 C CA . HIS A 1 93 ? 9.522 -5.997 -27.993 1.00 65.88 93 HIS A CA 1
ATOM 709 C C . HIS A 1 93 ? 10.036 -5.724 -29.415 1.00 65.88 93 HIS A C 1
ATOM 711 O O . HIS A 1 93 ? 11.243 -5.775 -29.652 1.00 65.88 93 HIS A O 1
ATOM 717 N N . GLU A 1 94 ? 9.157 -5.320 -30.334 1.00 60.44 94 GLU A N 1
ATOM 718 C CA . GLU A 1 94 ? 9.520 -4.968 -31.712 1.00 60.44 94 GLU A CA 1
ATOM 719 C C . GLU A 1 94 ? 10.557 -3.833 -31.779 1.00 60.44 94 GLU A C 1
ATOM 721 O O . GLU A 1 94 ? 11.383 -3.784 -32.691 1.00 60.44 94 GLU A O 1
ATOM 726 N N . TYR A 1 95 ? 10.543 -2.931 -30.793 1.00 59.00 95 TYR A N 1
ATOM 727 C CA . TYR A 1 95 ? 11.462 -1.798 -30.718 1.00 59.00 95 TYR A CA 1
ATOM 728 C C . TYR A 1 95 ? 12.759 -2.143 -29.977 1.00 59.00 95 TYR A C 1
ATOM 730 O O . TYR A 1 95 ? 13.771 -1.473 -30.193 1.00 59.00 95 TYR A O 1
ATOM 738 N N . LEU A 1 96 ? 12.772 -3.202 -29.160 1.00 60.12 96 LEU A N 1
ATOM 739 C CA . LEU A 1 96 ? 13.973 -3.664 -28.458 1.00 60.12 96 LEU A CA 1
ATOM 740 C C . LEU A 1 96 ? 15.021 -4.223 -29.427 1.00 60.12 96 LEU A C 1
ATOM 742 O O . LEU A 1 96 ? 16.206 -3.929 -29.297 1.00 60.12 96 LEU A O 1
ATOM 746 N N . GLU A 1 97 ? 14.603 -5.016 -30.414 1.00 57.00 97 GLU A N 1
ATOM 747 C CA . GLU A 1 97 ? 15.527 -5.668 -31.357 1.00 57.00 97 GLU A CA 1
ATOM 748 C C . GLU A 1 97 ? 16.085 -4.725 -32.424 1.00 57.00 97 GLU A C 1
ATOM 750 O O . GLU A 1 97 ? 17.116 -5.002 -33.049 1.00 57.00 97 GLU A O 1
ATOM 755 N N . SER A 1 98 ? 15.424 -3.586 -32.624 1.00 55.62 98 SER A N 1
ATOM 756 C CA . SER A 1 98 ? 15.921 -2.562 -33.524 1.00 55.62 98 SER A CA 1
ATOM 757 C C . SER A 1 98 ? 17.241 -2.003 -32.977 1.00 55.62 98 SER A C 1
ATOM 759 O O . SER A 1 98 ? 17.402 -1.755 -31.782 1.00 55.62 98 SER A O 1
ATOM 761 N N . HIS A 1 99 ? 18.235 -1.820 -33.849 1.00 50.78 99 HIS A N 1
ATOM 762 C CA . HIS A 1 99 ? 19.600 -1.362 -33.525 1.00 50.78 99 HIS A CA 1
ATOM 763 C C . HIS A 1 99 ? 19.658 0.089 -32.962 1.00 50.78 99 HIS A C 1
ATOM 765 O O . HIS A 1 99 ? 20.668 0.785 -33.084 1.00 50.78 99 HIS A O 1
ATOM 771 N N . THR A 1 100 ? 18.564 0.581 -32.377 1.00 50.41 100 THR A N 1
ATOM 772 C CA . THR A 1 100 ? 18.239 1.978 -32.090 1.00 50.41 100 THR A CA 1
ATOM 773 C C . THR A 1 100 ? 17.768 2.216 -30.649 1.00 50.41 100 THR A C 1
ATOM 775 O O . THR A 1 100 ? 17.387 3.345 -30.348 1.00 50.41 100 THR A O 1
ATOM 778 N N . ILE A 1 101 ? 17.912 1.271 -29.700 1.00 49.56 101 ILE A N 1
ATOM 779 C CA . ILE A 1 101 ? 17.768 1.614 -28.260 1.00 49.56 101 ILE A CA 1
ATOM 780 C C . ILE A 1 101 ? 18.739 2.763 -27.889 1.00 49.56 101 ILE A C 1
ATOM 782 O O . ILE A 1 101 ? 18.422 3.641 -27.090 1.00 49.56 101 ILE A O 1
ATOM 786 N N . SER A 1 102 ? 19.894 2.843 -28.566 1.00 48.78 102 SER A N 1
ATOM 787 C CA . SER A 1 102 ? 20.838 3.967 -28.457 1.00 48.78 102 SER A CA 1
ATOM 788 C C . SER A 1 102 ? 20.392 5.263 -29.164 1.00 48.78 102 SER A C 1
ATOM 790 O O . SER A 1 102 ? 21.005 6.304 -28.927 1.00 48.78 102 SER A O 1
ATOM 792 N N . LYS A 1 103 ? 19.379 5.231 -30.042 1.00 49.69 103 LYS A N 1
ATOM 793 C CA . LYS A 1 103 ? 18.851 6.402 -30.775 1.00 49.69 103 LYS A CA 1
ATOM 794 C C . LYS A 1 103 ? 17.587 7.002 -30.139 1.00 49.69 103 LYS A C 1
ATOM 796 O O . LYS A 1 103 ? 17.221 8.121 -30.490 1.00 49.69 103 LYS A O 1
ATOM 801 N N . GLY A 1 104 ? 17.006 6.352 -29.132 1.00 52.88 104 GLY A N 1
ATOM 802 C CA . GLY A 1 104 ? 15.981 6.924 -28.258 1.00 52.88 104 GLY A CA 1
ATOM 803 C C . GLY A 1 104 ? 14.619 6.258 -28.414 1.00 52.88 104 GLY A C 1
ATOM 804 O O . GLY A 1 104 ? 14.068 6.203 -29.505 1.00 52.88 104 GLY A O 1
ATOM 805 N N . ASP A 1 105 ? 14.095 5.792 -27.286 1.00 56.34 105 ASP A N 1
ATOM 806 C CA . ASP A 1 105 ? 12.748 5.254 -27.125 1.00 56.34 105 ASP A CA 1
ATOM 807 C C . ASP A 1 105 ? 11.683 6.327 -27.468 1.00 56.34 105 ASP A C 1
ATOM 809 O O . ASP A 1 105 ? 11.709 7.411 -26.861 1.00 56.34 105 ASP A O 1
ATOM 813 N N . PRO A 1 106 ? 10.762 6.062 -28.420 1.00 56.31 106 PRO A N 1
ATOM 814 C CA . PRO A 1 106 ? 9.723 7.013 -28.827 1.00 56.31 106 PRO A CA 1
ATOM 815 C C . PRO A 1 106 ? 8.729 7.352 -27.702 1.00 56.31 106 PRO A C 1
ATOM 817 O O . PRO A 1 106 ? 8.088 8.400 -27.754 1.00 56.31 106 PRO A O 1
ATOM 820 N N . PHE A 1 107 ? 8.629 6.535 -26.648 1.00 56.16 107 PHE A N 1
ATOM 821 C CA . PHE A 1 107 ? 7.666 6.737 -25.560 1.00 56.16 107 PHE A CA 1
ATOM 822 C C . PHE A 1 107 ? 8.163 7.658 -24.434 1.00 56.16 107 PHE A C 1
ATOM 824 O O . PHE A 1 107 ? 7.382 8.018 -23.554 1.00 56.16 107 PHE A O 1
ATOM 831 N N . LEU A 1 108 ? 9.440 8.062 -24.436 1.00 54.25 108 LEU A N 1
ATOM 832 C CA . LEU A 1 108 ? 10.029 8.797 -23.305 1.00 5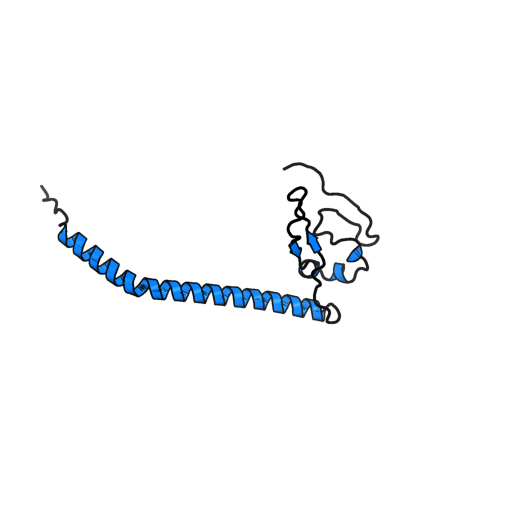4.25 108 LEU A CA 1
ATOM 833 C C . LEU A 1 108 ? 10.222 10.292 -23.516 1.00 54.25 108 LEU A C 1
ATOM 835 O O . LEU A 1 108 ? 10.143 11.050 -22.553 1.00 54.25 108 LEU A O 1
ATOM 839 N N . ASN A 1 109 ? 10.533 10.723 -24.738 1.00 56.53 109 ASN A N 1
ATOM 840 C CA . ASN A 1 109 ? 10.997 12.095 -24.955 1.00 56.53 109 ASN A CA 1
ATOM 841 C C . ASN A 1 109 ? 9.997 12.969 -25.730 1.00 56.53 109 ASN A C 1
ATOM 843 O O . ASN A 1 109 ? 10.256 14.157 -25.893 1.00 56.53 109 ASN A O 1
ATOM 847 N N . GLY A 1 110 ? 8.875 12.416 -26.208 1.00 55.88 110 GLY A N 1
ATOM 848 C CA . GLY A 1 110 ? 7.913 13.156 -27.040 1.00 55.88 110 GLY A CA 1
ATOM 849 C C . GLY A 1 110 ? 8.478 13.595 -28.397 1.00 55.88 110 GLY A C 1
ATOM 850 O O . GLY A 1 110 ? 7.898 14.453 -29.050 1.00 55.88 110 GLY A O 1
ATOM 851 N N . TYR A 1 111 ? 9.623 13.034 -28.799 1.00 58.97 111 TYR A N 1
ATOM 852 C CA . TYR A 1 111 ? 10.186 13.193 -30.135 1.00 58.97 111 TYR A CA 1
ATOM 853 C C . TYR A 1 111 ? 9.780 11.964 -30.946 1.00 58.97 111 TYR A C 1
ATOM 855 O O . TYR A 1 111 ? 10.211 10.853 -30.626 1.00 58.97 111 TYR A O 1
ATOM 863 N N . GLU A 1 112 ? 8.974 12.157 -31.984 1.00 63.31 112 GLU A N 1
ATOM 864 C CA . GLU A 1 112 ? 8.675 11.112 -32.961 1.00 63.31 112 GLU A CA 1
ATOM 865 C C . GLU A 1 112 ? 9.958 10.853 -33.763 1.00 63.31 112 GLU A C 1
ATOM 867 O O . GLU A 1 112 ? 10.560 11.786 -34.309 1.00 63.31 112 GLU A O 1
ATOM 872 N N . ARG A 1 113 ? 10.415 9.601 -33.830 1.00 62.66 113 ARG A N 1
ATOM 873 C CA . ARG A 1 113 ? 11.575 9.207 -34.643 1.00 62.66 113 ARG A CA 1
ATOM 874 C C . ARG A 1 113 ? 11.197 8.125 -35.630 1.00 62.66 113 ARG A C 1
ATOM 876 O O . ARG A 1 113 ? 10.362 7.277 -35.333 1.00 62.66 113 ARG A O 1
ATOM 883 N N . ASP A 1 114 ? 11.853 8.143 -36.782 1.00 61.81 114 ASP A N 1
ATOM 884 C CA . ASP A 1 114 ? 11.663 7.138 -37.817 1.00 61.81 114 ASP A CA 1
ATOM 885 C C . ASP A 1 114 ? 12.098 5.770 -37.270 1.00 61.81 114 ASP A C 1
ATOM 887 O O . ASP A 1 114 ? 13.261 5.623 -36.876 1.00 61.81 114 ASP A O 1
ATOM 891 N N . PRO A 1 115 ? 11.204 4.765 -37.258 1.00 53.75 115 PRO A N 1
ATOM 892 C CA . PRO A 1 115 ? 11.520 3.425 -36.776 1.00 53.75 115 PRO A CA 1
ATOM 893 C C . PRO A 1 115 ? 12.686 2.755 -37.518 1.00 53.75 115 PRO A C 1
ATOM 895 O O . PRO A 1 115 ? 13.349 1.886 -36.952 1.00 53.75 115 PRO A O 1
ATOM 898 N N . ILE A 1 116 ? 12.940 3.131 -38.778 1.00 56.19 116 ILE A N 1
ATOM 899 C CA . ILE A 1 116 ? 13.920 2.467 -39.651 1.00 56.19 116 ILE A CA 1
ATOM 900 C C . ILE A 1 116 ? 15.253 3.225 -39.679 1.00 56.19 116 ILE A C 1
ATOM 902 O O . ILE A 1 116 ? 16.315 2.617 -39.531 1.00 56.19 116 ILE A O 1
ATOM 906 N N . SER A 1 117 ? 15.228 4.547 -39.861 1.00 61.06 117 SER A N 1
ATOM 907 C CA . SER A 1 117 ? 16.453 5.364 -39.939 1.00 61.06 117 SER A CA 1
ATOM 908 C C . SER A 1 117 ? 16.926 5.882 -38.570 1.00 61.06 117 SER A C 1
ATOM 910 O O . SER A 1 117 ? 18.131 6.074 -38.349 1.00 61.06 117 SER A O 1
ATOM 912 N N . GLY A 1 118 ? 16.014 6.028 -37.603 1.00 58.19 118 GLY A N 1
ATOM 913 C CA . GLY A 1 118 ? 16.267 6.647 -36.299 1.00 58.19 118 GLY A CA 1
ATOM 914 C C . GLY A 1 118 ? 16.410 8.172 -36.352 1.00 58.19 118 GLY A C 1
ATOM 915 O O . GLY A 1 118 ? 16.851 8.774 -35.367 1.00 58.19 118 GLY A O 1
ATOM 916 N N . ASP A 1 119 ? 16.073 8.786 -37.486 1.00 64.44 119 ASP A N 1
ATOM 917 C CA . ASP A 1 119 ? 16.069 10.234 -37.655 1.00 64.44 119 ASP A CA 1
ATOM 918 C C . ASP A 1 119 ? 14.882 10.860 -36.907 1.00 64.44 119 ASP A C 1
ATOM 920 O O . ASP A 1 119 ? 13.847 10.228 -36.696 1.00 64.44 119 ASP A O 1
ATOM 924 N N . LEU A 1 120 ? 15.044 12.104 -36.451 1.00 65.44 120 LEU A N 1
ATOM 925 C CA . LEU A 1 120 ? 13.970 12.860 -35.800 1.00 65.44 120 LEU A CA 1
ATOM 926 C C . LEU A 1 120 ? 12.903 13.215 -36.845 1.00 65.44 120 LEU A C 1
ATOM 928 O O . LEU A 1 120 ? 13.193 13.978 -37.765 1.00 65.44 120 LEU A O 1
ATOM 932 N N . LEU A 1 121 ? 11.688 12.689 -36.689 1.00 68.44 121 LEU A N 1
ATOM 933 C CA . LEU A 1 121 ? 10.539 13.015 -37.538 1.00 68.44 121 LEU A CA 1
ATOM 934 C C . LEU A 1 121 ? 9.809 14.261 -37.034 1.00 68.44 121 LEU A C 1
ATOM 936 O O . LEU A 1 121 ? 9.456 15.129 -37.830 1.00 68.44 121 LEU A O 1
ATOM 940 N N . SER A 1 122 ? 9.623 14.381 -35.720 1.00 68.19 122 SER A N 1
ATOM 941 C CA . SER A 1 122 ? 9.086 15.586 -35.087 1.00 68.19 122 SER A CA 1
ATOM 942 C C . SER A 1 122 ? 9.610 15.737 -33.659 1.00 68.19 122 SER A C 1
ATOM 944 O O . SER A 1 122 ? 9.941 14.765 -32.980 1.00 68.19 122 SER A O 1
ATOM 946 N N . GLY A 1 123 ? 9.768 16.987 -33.224 1.00 62.12 123 GLY A N 1
ATOM 947 C CA . GLY A 1 123 ? 1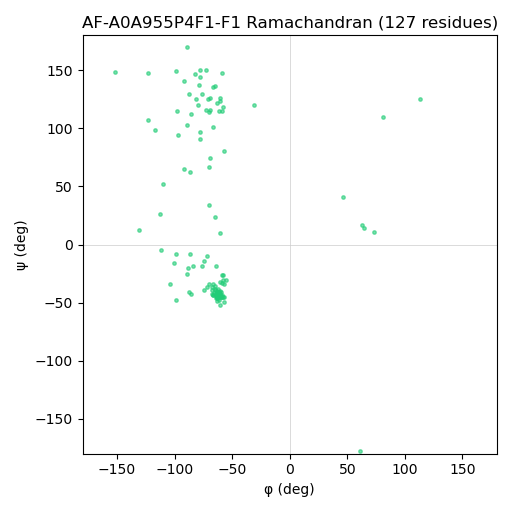0.057 17.312 -31.830 1.00 62.12 123 GLY A CA 1
ATOM 948 C C . GLY A 1 123 ? 8.774 17.506 -31.028 1.00 62.12 123 GLY A C 1
ATOM 949 O O . GLY A 1 123 ? 7.706 17.595 -31.627 1.00 62.12 123 GLY A O 1
ATOM 950 N N . PRO A 1 124 ? 8.868 17.602 -29.693 1.00 57.56 124 PRO A N 1
ATOM 951 C CA . PRO A 1 124 ? 7.723 17.908 -28.859 1.00 57.56 124 PRO A CA 1
ATOM 952 C C . PRO A 1 124 ? 7.156 19.250 -29.313 1.00 57.56 124 PRO A C 1
ATOM 954 O O . PRO A 1 124 ? 7.843 20.276 -29.281 1.00 57.56 124 PRO A O 1
ATOM 957 N N . ASP A 1 125 ? 5.912 19.230 -29.778 1.00 55.47 125 ASP A N 1
ATOM 958 C CA . ASP A 1 125 ? 5.188 20.441 -30.116 1.00 55.47 125 ASP A CA 1
ATOM 959 C C . ASP A 1 125 ? 5.111 21.314 -28.859 1.00 55.47 125 ASP A C 1
ATOM 961 O O . ASP A 1 125 ? 4.477 20.954 -27.868 1.00 55.47 125 ASP A O 1
ATOM 965 N N . ASN A 1 126 ? 5.753 22.485 -28.893 1.00 49.28 126 ASN A N 1
ATOM 966 C CA . ASN A 1 126 ? 5.718 23.485 -27.817 1.00 49.28 126 ASN A CA 1
ATOM 967 C C . ASN A 1 126 ? 4.335 24.165 -27.692 1.00 49.28 126 ASN A C 1
ATOM 969 O O . ASN A 1 126 ? 4.235 25.355 -27.379 1.00 49.28 126 ASN A O 1
ATOM 973 N N . HIS A 1 127 ? 3.244 23.444 -27.950 1.00 39.78 127 HIS A N 1
ATOM 974 C CA . HIS A 1 127 ? 1.902 23.928 -27.681 1.00 39.78 127 HIS A CA 1
ATOM 975 C C . HIS A 1 127 ? 1.627 23.804 -26.183 1.00 39.78 127 HIS A C 1
ATOM 977 O O . HIS A 1 127 ? 1.190 22.778 -25.673 1.00 39.78 127 HIS A O 1
ATOM 983 N N . HIS A 1 128 ? 1.963 24.903 -25.507 1.00 36.22 128 HIS A N 1
ATOM 984 C CA . HIS A 1 128 ? 1.604 25.253 -24.143 1.00 36.22 128 HIS A CA 1
ATOM 985 C C . HIS A 1 128 ? 0.244 24.691 -23.710 1.00 36.22 128 HIS A C 1
ATOM 987 O O . HIS A 1 128 ? -0.788 25.094 -24.251 1.00 36.22 128 HIS A O 1
ATOM 993 N N . TYR A 1 129 ? 0.272 23.876 -22.657 1.00 35.94 129 TYR A N 1
ATOM 994 C CA . TYR A 1 129 ? -0.783 23.773 -21.653 1.00 35.94 129 TYR A CA 1
ATOM 995 C C . TYR A 1 129 ? -0.140 23.734 -20.268 1.00 35.94 129 TYR A C 1
ATOM 997 O O . TYR A 1 129 ? 0.900 23.051 -20.124 1.00 35.94 129 TYR A O 1
#

Radius of gyration: 28.98 Å; Cα contacts (8 Å, |Δi|>4): 90; chains: 1; bounding box: 73×40×72 Å

Mean predicted aligned error: 15.2 Å

Solvent-accessible surface area (backbone atoms only — not comparable to full-atom values): 8049 Å² total; per-residue (Å²): 137,82,84,79,84,77,85,53,72,65,63,54,50,54,51,54,53,54,53,51,57,52,45,68,63,48,47,62,56,49,54,52,52,51,52,51,50,51,51,53,49,52,52,50,52,51,50,53,52,50,51,53,49,49,54,47,13,69,77,45,84,68,45,67,74,57,76,78,36,72,47,75,58,82,66,61,102,52,87,72,64,59,53,68,38,61,59,64,79,75,51,58,70,82,57,64,76,41,99,40,69,90,63,58,63,59,89,77,70,55,36,46,50,39,92,84,83,54,46,81,72,40,67,61,75,87,74,84,129

Sequence (129 aa):
MGKKSGFTLIELLIVIAIILILIAIALPNFLEARLRATVTQVQAEIRTVGIALESYAVDWKSAYPHLAGKIVINAGQHNRGGVHLLYNLTTPHEYLESHTISKGDPFLNGYERDPISGDLLSGPDNHHY